Protein AF-A0A382P874-F1 (afdb_monomer)

Secondary structure (DSSP, 8-state):
---------B-HHHHHHHHHTT--TTSSPP-BGGGBB-HHHHHHHHH-

Organism: NCBI:txid408172

Solvent-accessible surface area (backbone atoms only — not comparable to full-atom values): 3047 Å² total; per-residue (Å²): 137,76,92,71,77,72,84,70,44,57,51,73,66,38,55,50,50,25,55,76,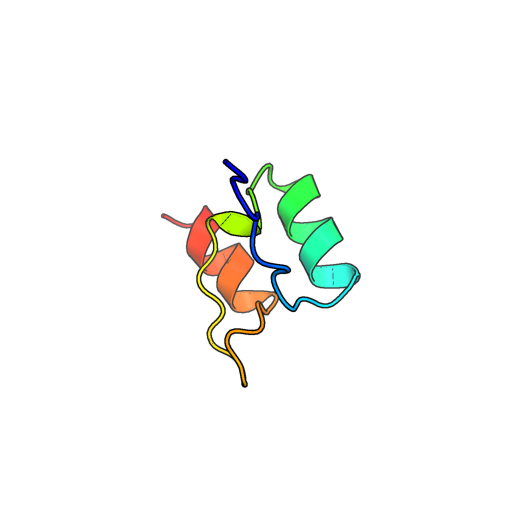73,70,46,62,66,90,77,51,73,26,83,43,84,93,48,20,37,45,63,65,38,51,55,54,65,71,72,109

pLDDT: mean 88.04, std 11.34, range [50.72, 95.62]

InterPro domains:
  IPR004167 Peripheral subunit-binding domain [PF02817] (8-43)
  IPR004167 Peripheral subunit-binding domain [PS51826] (9-46)
  IPR036625 E3-binding domain superfamily [G3DSA:4.10.320.10] (8-48)
  IPR036625 E3-binding domain superfamily [SSF47005] (3-47)

Mean predicted aligned error: 4.68 Å

Radius of gyration: 10.65 Å; Cα contacts (8 Å, |Δi|>4): 54; chains: 1; bounding box: 24×24×32 Å

Nearest PDB structures (foldseek):
  1w85-assembly1_I  TM=9.849E-01  e=8.071E-04  Geobacillus stearothermophilus
  1w4f-assembly1_A  TM=8.998E-01  e=1.144E-03  Geobacillus stearothermophilus
  2eq8-assembly1_C  TM=9.426E-01  e=2.644E-03  unclassified
  1w4k-assembly1_A  TM=7.868E-01  e=3.260E-03  Pyrobaculum aerophilum
  1w4i-assembly1_A  TM=8.301E-01  e=1.145E-02  Pyrobaculum aerophilum

Sequence (48 aa):
MSDKKEIVSASPKVRKLAREFGADIYQIQGSQREGRVSEEDVKSFIKD

Structure (mmCIF, N/CA/C/O backbone):
data_AF-A0A382P874-F1
#
_entry.id   AF-A0A382P874-F1
#
loop_
_atom_site.group_PDB
_atom_site.id
_atom_site.type_symbol
_atom_site.label_atom_id
_atom_site.label_alt_id
_atom_site.label_comp_id
_atom_site.label_asym_id
_atom_site.label_entity_id
_atom_site.label_seq_id
_atom_site.pdbx_PDB_ins_code
_atom_site.Cartn_x
_atom_site.Cartn_y
_atom_site.Cartn_z
_atom_site.occupancy
_atom_site.B_iso_or_equiv
_atom_site.auth_seq_id
_atom_site.auth_comp_id
_atom_site.auth_asym_id
_atom_site.auth_atom_id
_atom_site.pdbx_PDB_model_num
ATOM 1 N N . MET A 1 1 ? 1.352 15.275 -20.554 1.00 52.41 1 MET A N 1
ATOM 2 C CA . MET A 1 1 ? 1.695 13.986 -21.189 1.00 52.41 1 MET A CA 1
ATOM 3 C C . MET A 1 1 ? 2.394 13.123 -20.153 1.00 52.41 1 MET A C 1
ATOM 5 O O . MET A 1 1 ? 3.437 13.529 -19.657 1.00 52.41 1 MET A O 1
ATOM 9 N N . SER A 1 2 ? 1.773 11.981 -19.852 1.00 50.72 2 SER A N 1
ATOM 10 C CA . SER A 1 2 ? 2.179 10.903 -18.939 1.00 50.72 2 SER A CA 1
ATOM 11 C C . SER A 1 2 ? 2.116 11.189 -17.436 1.00 50.72 2 SER A C 1
ATOM 13 O O . SER A 1 2 ? 3.130 11.490 -16.810 1.00 50.72 2 SER A O 1
ATOM 15 N N . ASP A 1 3 ? 0.940 10.941 -16.851 1.00 64.06 3 ASP A N 1
ATOM 16 C CA . ASP A 1 3 ? 0.772 10.449 -15.479 1.00 64.06 3 ASP A CA 1
ATOM 17 C C . ASP A 1 3 ? 1.583 9.153 -15.304 1.00 64.06 3 ASP A C 1
ATOM 19 O O . ASP A 1 3 ? 1.083 8.033 -15.424 1.00 64.06 3 ASP A O 1
ATOM 23 N N . LYS A 1 4 ? 2.896 9.286 -15.105 1.00 64.69 4 LYS A N 1
ATOM 24 C CA . LYS A 1 4 ? 3.753 8.162 -14.736 1.00 64.69 4 LYS A CA 1
ATOM 25 C C . LYS A 1 4 ? 3.410 7.802 -13.298 1.00 64.69 4 LYS A C 1
ATOM 27 O O . LYS A 1 4 ? 3.964 8.382 -12.372 1.00 64.69 4 LYS A O 1
ATOM 32 N N . LYS A 1 5 ? 2.488 6.853 -13.112 1.00 66.56 5 LYS A N 1
ATOM 33 C CA . LYS A 1 5 ? 2.263 6.227 -11.805 1.00 66.56 5 LYS A CA 1
ATOM 34 C C . LYS A 1 5 ? 3.592 5.590 -11.385 1.00 66.56 5 LYS A C 1
ATOM 36 O O . LYS A 1 5 ? 4.002 4.593 -11.982 1.00 66.56 5 LYS A O 1
ATOM 41 N N . GLU A 1 6 ? 4.304 6.212 -10.444 1.00 78.94 6 GLU A N 1
ATOM 42 C CA . GLU A 1 6 ? 5.614 5.731 -10.001 1.00 78.94 6 GLU A CA 1
ATOM 43 C C . GLU A 1 6 ? 5.506 4.283 -9.528 1.00 78.94 6 GLU A C 1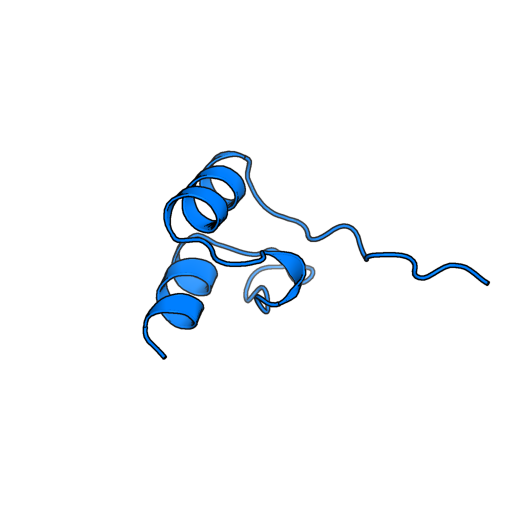
ATOM 45 O O . GLU A 1 6 ? 4.561 3.914 -8.829 1.00 78.94 6 GLU A O 1
ATOM 50 N N . ILE A 1 7 ? 6.447 3.433 -9.942 1.00 82.75 7 ILE A N 1
ATOM 51 C CA . ILE A 1 7 ? 6.430 2.023 -9.556 1.00 82.75 7 ILE A CA 1
ATOM 52 C C . ILE A 1 7 ? 6.738 1.947 -8.062 1.00 82.75 7 ILE A C 1
ATOM 54 O O . ILE A 1 7 ? 7.894 1.975 -7.651 1.00 82.75 7 ILE A O 1
ATOM 58 N N . VAL A 1 8 ? 5.690 1.814 -7.250 1.00 89.81 8 VAL A N 1
ATOM 59 C CA . VAL A 1 8 ? 5.835 1.648 -5.804 1.00 89.81 8 VAL A CA 1
ATOM 60 C C . VAL A 1 8 ? 6.546 0.334 -5.526 1.00 89.81 8 VAL A C 1
ATOM 62 O O . VAL A 1 8 ? 6.072 -0.734 -5.926 1.00 89.81 8 VAL A O 1
ATOM 65 N N . SER A 1 9 ? 7.680 0.405 -4.839 1.00 92.88 9 SER A N 1
ATOM 66 C CA . SER A 1 9 ? 8.441 -0.767 -4.421 1.00 92.88 9 SER A CA 1
ATOM 67 C C . SER A 1 9 ? 7.707 -1.458 -3.273 1.00 92.88 9 SER A C 1
ATOM 69 O O . SER A 1 9 ? 7.510 -0.874 -2.215 1.00 92.88 9 SER A O 1
ATOM 71 N N . ALA A 1 10 ? 7.256 -2.695 -3.477 1.00 94.44 10 ALA A N 1
ATOM 72 C CA . ALA A 1 10 ? 6.543 -3.465 -2.461 1.00 94.44 10 ALA A CA 1
ATOM 73 C C . ALA A 1 10 ? 6.608 -4.964 -2.763 1.00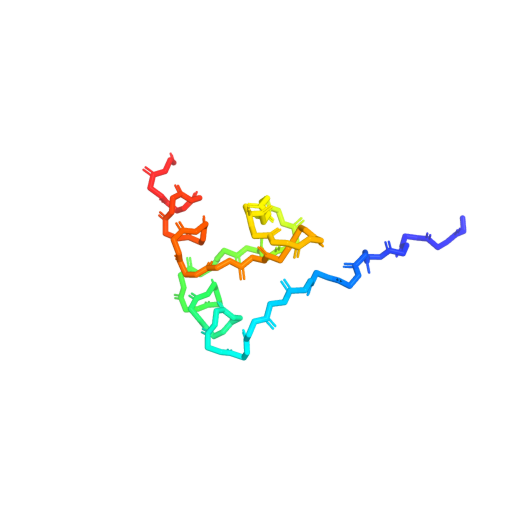 94.44 10 ALA A C 1
ATOM 75 O O . ALA A 1 10 ? 6.583 -5.376 -3.929 1.00 94.44 10 ALA A O 1
ATOM 76 N N . SER A 1 11 ? 6.634 -5.781 -1.709 1.00 94.06 11 SER A N 1
ATOM 77 C CA . SER A 1 11 ? 6.565 -7.243 -1.821 1.00 94.06 11 SER A CA 1
ATOM 78 C C . SER A 1 11 ? 5.190 -7.701 -2.347 1.00 94.06 11 SER A C 1
ATOM 80 O O . SER A 1 11 ? 4.180 -7.051 -2.054 1.00 94.06 11 SER A O 1
ATOM 82 N N . PRO A 1 12 ? 5.090 -8.835 -3.075 1.00 95.31 12 PRO A N 1
ATOM 83 C CA . PRO A 1 12 ? 3.804 -9.386 -3.513 1.00 95.31 12 PRO A CA 1
ATOM 84 C C . PRO A 1 12 ? 2.786 -9.555 -2.377 1.00 95.31 12 PRO A C 1
ATOM 86 O O . PRO A 1 12 ? 1.600 -9.289 -2.572 1.00 95.31 12 PRO A O 1
ATOM 89 N N . LYS A 1 13 ? 3.252 -9.929 -1.177 1.00 95.62 13 LYS A N 1
ATOM 90 C CA . LYS A 1 13 ? 2.405 -10.085 0.015 1.00 95.62 13 LYS A CA 1
ATOM 91 C C . LYS A 1 13 ? 1.776 -8.757 0.454 1.00 95.62 13 LYS A C 1
ATOM 93 O O . LYS A 1 13 ? 0.573 -8.708 0.682 1.00 95.62 13 LYS A O 1
ATOM 98 N N . VAL A 1 14 ? 2.557 -7.676 0.469 1.00 95.38 14 VAL A N 1
ATOM 99 C CA . VAL A 1 14 ? 2.096 -6.315 0.805 1.00 95.38 14 VAL A CA 1
ATOM 100 C C . VAL A 1 14 ? 1.055 -5.823 -0.205 1.00 95.38 14 VAL A C 1
ATOM 102 O O . VAL A 1 14 ? 0.022 -5.283 0.177 1.00 95.38 14 VAL A O 1
ATOM 105 N N . ARG A 1 15 ? 1.268 -6.080 -1.504 1.00 94.31 15 ARG A N 1
ATOM 106 C CA . ARG A 1 15 ? 0.288 -5.732 -2.551 1.00 94.31 15 ARG A CA 1
ATOM 107 C C . ARG A 1 15 ? -1.027 -6.486 -2.393 1.00 94.31 15 ARG A C 1
ATOM 109 O O . ARG A 1 15 ? -2.081 -5.918 -2.655 1.00 94.31 15 ARG A O 1
ATOM 116 N N . LYS A 1 16 ? -0.967 -7.766 -2.012 1.00 95.62 16 LYS A N 1
ATOM 117 C CA . LYS A 1 16 ? -2.161 -8.572 -1.734 1.00 95.62 16 LYS A CA 1
ATOM 118 C C . LYS A 1 16 ? -2.926 -7.993 -0.545 1.00 95.62 16 LYS A C 1
ATOM 120 O O . LYS A 1 16 ? -4.117 -7.753 -0.677 1.00 95.62 16 LYS A O 1
ATOM 125 N N . LEU A 1 17 ? -2.212 -7.682 0.538 1.00 94.56 17 LEU A N 1
ATOM 126 C CA . LEU A 1 17 ? -2.767 -7.082 1.749 1.00 94.56 17 LEU A CA 1
ATOM 127 C C . LEU A 1 17 ? -3.500 -5.765 1.455 1.00 94.56 17 LEU A C 1
ATOM 129 O O . LEU A 1 17 ? -4.658 -5.614 1.820 1.00 94.56 17 LEU A O 1
ATOM 133 N N . ALA A 1 18 ? -2.855 -4.843 0.734 1.00 94.31 18 ALA A N 1
ATOM 134 C CA . ALA A 1 18 ? -3.463 -3.564 0.369 1.00 94.31 18 ALA A CA 1
ATOM 135 C C . ALA A 1 18 ? -4.771 -3.755 -0.420 1.00 94.31 18 ALA A C 1
ATOM 137 O O . ALA A 1 18 ? -5.778 -3.135 -0.097 1.00 94.31 18 ALA A O 1
ATOM 138 N N . ARG A 1 19 ? -4.797 -4.683 -1.388 1.00 93.88 19 ARG A N 1
ATOM 139 C CA . ARG A 1 19 ? -6.015 -4.995 -2.158 1.00 93.88 19 ARG A CA 1
ATOM 140 C C . ARG A 1 19 ? -7.122 -5.610 -1.307 1.00 93.88 19 ARG A C 1
ATOM 142 O O . ARG A 1 19 ? -8.280 -5.283 -1.526 1.00 93.88 19 ARG A O 1
ATOM 149 N N . GLU A 1 20 ? -6.782 -6.495 -0.372 1.00 94.44 20 GLU A N 1
ATOM 150 C CA . GLU A 1 20 ? -7.759 -7.143 0.517 1.00 94.44 20 GLU A CA 1
ATOM 151 C C . GLU A 1 20 ? -8.469 -6.131 1.421 1.00 94.44 20 GLU A C 1
ATOM 153 O O . GLU A 1 20 ? -9.661 -6.272 1.676 1.00 94.44 20 GLU A O 1
ATOM 158 N N . PHE A 1 21 ? -7.764 -5.080 1.838 1.00 91.38 21 PHE A N 1
ATOM 159 C CA . PHE A 1 21 ? -8.333 -3.986 2.624 1.00 91.38 21 PHE A CA 1
ATOM 160 C C . PHE A 1 21 ? -8.863 -2.812 1.789 1.00 91.38 21 PHE A C 1
ATOM 162 O O . PHE A 1 21 ? -9.325 -1.827 2.353 1.00 91.38 21 PHE A O 1
ATOM 169 N N . GLY A 1 22 ? -8.800 -2.887 0.456 1.00 91.19 22 GLY A N 1
ATOM 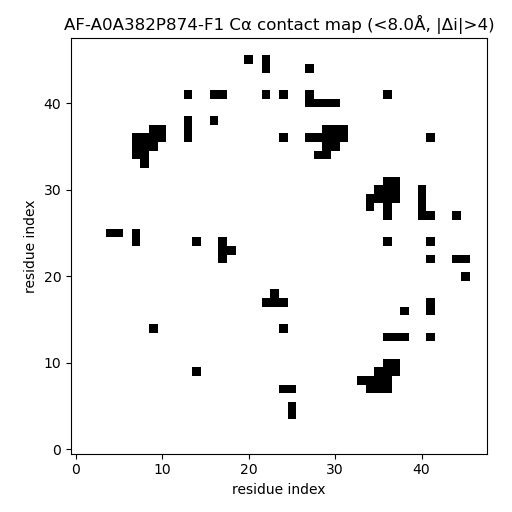170 C CA . GLY A 1 22 ? -9.243 -1.801 -0.424 1.00 91.19 22 GLY A CA 1
ATOM 171 C C . GLY A 1 22 ? -8.343 -0.557 -0.420 1.00 91.19 22 GLY A C 1
ATOM 172 O O . GLY A 1 22 ? -8.756 0.488 -0.913 1.00 91.19 22 GLY A O 1
ATOM 173 N N . ALA A 1 23 ? -7.120 -0.653 0.101 1.00 91.69 23 ALA A N 1
ATOM 174 C CA . ALA A 1 23 ? -6.150 0.436 0.106 1.00 91.69 23 ALA A CA 1
ATOM 175 C C . ALA A 1 23 ? -5.402 0.531 -1.238 1.00 91.69 23 ALA A C 1
ATOM 177 O O . ALA A 1 23 ? -4.904 -0.472 -1.765 1.00 91.69 23 ALA A O 1
ATOM 178 N N . ASP A 1 24 ? -5.268 1.746 -1.786 1.00 91.62 24 ASP A N 1
ATOM 179 C CA . ASP A 1 24 ? -4.415 1.984 -2.956 1.00 91.62 24 ASP A CA 1
ATOM 180 C C . ASP A 1 24 ? -2.952 2.108 -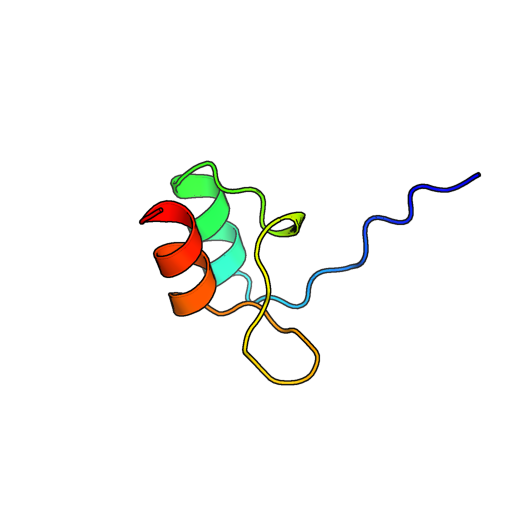2.517 1.00 91.62 24 ASP A C 1
ATOM 182 O O . ASP A 1 24 ? -2.560 3.089 -1.895 1.00 91.62 24 ASP A O 1
ATOM 186 N N . ILE A 1 25 ? -2.114 1.142 -2.907 1.00 91.00 25 ILE A N 1
ATOM 187 C CA . ILE A 1 25 ? -0.680 1.129 -2.584 1.00 91.00 25 ILE A CA 1
ATOM 188 C C . ILE A 1 25 ? 0.077 2.370 -3.078 1.00 91.00 25 ILE A C 1
ATOM 190 O O . ILE A 1 25 ? 1.143 2.681 -2.564 1.00 91.00 25 ILE A O 1
ATOM 194 N N . TYR A 1 26 ? -0.464 3.084 -4.065 1.00 90.88 26 TYR A N 1
ATOM 195 C CA . TYR A 1 26 ? 0.120 4.322 -4.579 1.00 90.88 26 TYR A CA 1
ATOM 196 C C . TYR A 1 26 ? -0.199 5.558 -3.729 1.00 90.88 26 TYR A C 1
ATOM 198 O O . TYR A 1 26 ? 0.330 6.629 -4.001 1.00 90.88 26 TYR A O 1
ATOM 206 N N . GLN A 1 27 ? -1.068 5.429 -2.728 1.00 91.12 27 GLN A N 1
ATOM 207 C CA . GLN A 1 27 ? -1.331 6.459 -1.719 1.00 91.12 27 GLN A CA 1
ATOM 208 C C . GLN A 1 27 ? -0.584 6.179 -0.408 1.00 91.12 27 GLN A C 1
ATOM 210 O O . GLN A 1 27 ? -0.573 7.017 0.488 1.00 91.12 27 GLN A O 1
ATOM 215 N N . ILE A 1 28 ? 0.055 5.011 -0.300 1.00 91.94 28 ILE A N 1
ATOM 216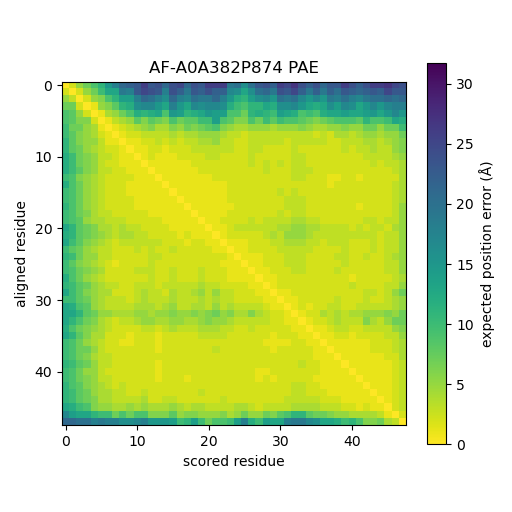 C CA . ILE A 1 28 ? 0.745 4.570 0.908 1.00 91.94 28 ILE A CA 1
ATOM 217 C C . ILE A 1 28 ? 2.200 5.017 0.827 1.00 91.94 28 ILE A C 1
ATOM 219 O O . ILE A 1 28 ? 2.937 4.632 -0.083 1.00 91.94 28 ILE A O 1
ATOM 223 N N . GLN A 1 29 ? 2.624 5.813 1.804 1.00 91.12 29 GLN A N 1
ATOM 224 C CA . GLN A 1 29 ? 4.014 6.219 1.935 1.00 91.12 29 GLN A CA 1
ATOM 225 C C . GLN A 1 29 ? 4.844 5.056 2.490 1.00 91.12 29 GLN A C 1
ATOM 227 O O . GLN A 1 29 ? 4.604 4.589 3.600 1.00 91.12 29 GLN A O 1
ATOM 232 N N 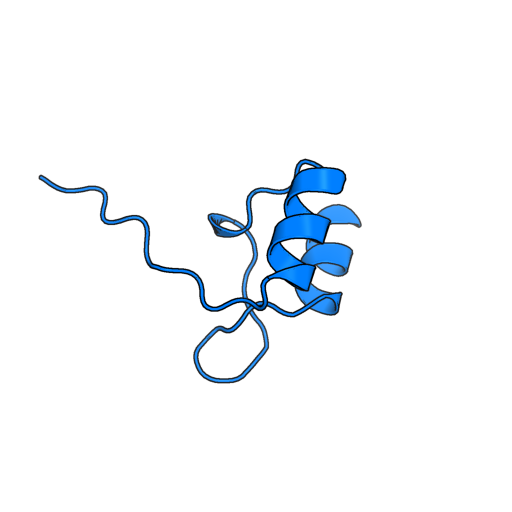. GLY A 1 30 ? 5.822 4.585 1.714 1.00 92.69 30 GLY A N 1
ATOM 233 C CA . GLY A 1 30 ? 6.723 3.522 2.148 1.00 92.69 30 GLY A CA 1
ATOM 234 C C . GLY A 1 30 ? 7.778 4.029 3.127 1.00 92.69 30 GLY A C 1
ATOM 235 O O . GLY A 1 30 ? 8.479 4.999 2.832 1.00 92.69 30 GLY A O 1
ATOM 236 N N . SER A 1 31 ? 7.918 3.362 4.271 1.00 92.12 31 SER A N 1
ATOM 237 C CA . SER A 1 31 ? 8.894 3.720 5.309 1.00 92.12 31 SER A CA 1
ATOM 238 C C . SER A 1 31 ? 10.249 3.025 5.146 1.00 92.12 31 SER A C 1
ATOM 240 O O . SER A 1 31 ? 11.229 3.410 5.786 1.00 92.12 31 SER A O 1
ATOM 242 N N . GLN A 1 32 ? 10.345 2.005 4.287 1.00 92.25 32 GLN A N 1
ATOM 243 C CA . GLN A 1 32 ? 11.580 1.246 4.098 1.00 92.25 32 GLN A CA 1
ATOM 244 C C . GLN A 1 32 ? 12.523 1.882 3.063 1.00 92.25 32 GLN A C 1
ATOM 246 O O . GLN A 1 32 ? 12.216 2.872 2.398 1.00 92.25 32 GLN A O 1
ATOM 251 N N . ARG A 1 33 ? 13.712 1.279 2.912 1.00 92.44 33 ARG A N 1
ATOM 252 C CA . ARG A 1 33 ? 14.772 1.729 1.994 1.00 92.44 33 ARG A CA 1
ATOM 253 C C . ARG A 1 33 ? 14.217 1.983 0.585 1.00 92.44 33 ARG A C 1
ATOM 255 O O . ARG A 1 33 ? 13.537 1.118 0.035 1.00 92.44 33 ARG A O 1
ATOM 262 N N . GLU A 1 34 ? 14.559 3.141 0.016 1.00 88.62 34 GLU A N 1
ATOM 263 C CA . GLU A 1 34 ? 14.092 3.606 -1.306 1.00 88.62 34 GLU A CA 1
ATOM 264 C C . GLU A 1 34 ? 12.560 3.757 -1.410 1.00 88.62 34 GLU A C 1
ATOM 266 O O . GLU A 1 34 ? 11.986 3.549 -2.475 1.00 88.62 34 GLU A O 1
ATOM 271 N N . GLY A 1 35 ? 11.882 4.097 -0.306 1.00 89.56 35 GLY A N 1
ATOM 272 C CA . GLY A 1 35 ? 10.429 4.306 -0.297 1.00 89.56 35 GLY A CA 1
ATOM 273 C C . GLY A 1 35 ? 9.639 3.011 -0.482 1.00 89.56 35 GLY A C 1
ATOM 274 O O . GLY A 1 35 ? 8.517 3.022 -0.989 1.00 89.56 35 GLY A O 1
ATOM 275 N N . ARG A 1 36 ? 10.234 1.868 -0.117 1.00 94.75 36 ARG A N 1
ATOM 276 C CA . ARG A 1 36 ? 9.549 0.579 -0.176 1.00 94.75 36 ARG A CA 1
ATOM 277 C C . ARG A 1 36 ? 8.440 0.525 0.874 1.00 94.75 36 ARG A C 1
ATOM 279 O O . ARG A 1 36 ? 8.669 0.834 2.038 1.00 94.75 36 ARG A O 1
ATOM 286 N N . VAL A 1 37 ? 7.267 0.067 0.451 1.00 95.19 37 VAL A N 1
ATOM 287 C CA . VAL A 1 37 ? 6.090 -0.119 1.304 1.00 95.19 37 VAL A CA 1
ATOM 288 C C . VAL A 1 37 ? 6.155 -1.482 1.991 1.00 95.19 37 VAL A C 1
ATOM 290 O O . VAL A 1 37 ? 6.303 -2.519 1.324 1.00 95.19 37 VAL A O 1
ATOM 293 N N . SER A 1 38 ? 6.035 -1.479 3.318 1.00 95.38 38 SER A N 1
ATOM 294 C CA . SER A 1 38 ? 5.953 -2.678 4.156 1.00 95.38 38 SER A CA 1
ATOM 295 C C . SER A 1 38 ? 4.514 -3.023 4.562 1.00 95.38 38 SER A C 1
ATOM 297 O O . SER A 1 38 ? 3.558 -2.320 4.237 1.00 95.38 38 SER A O 1
ATOM 299 N N . GLU A 1 39 ? 4.333 -4.146 5.263 1.00 93.94 39 GLU A N 1
ATOM 300 C CA . GLU A 1 39 ? 3.021 -4.506 5.818 1.00 93.94 39 GLU A CA 1
ATOM 301 C C . GLU A 1 39 ? 2.580 -3.530 6.916 1.00 93.94 39 GLU A C 1
ATOM 303 O O . GLU A 1 39 ? 1.381 -3.295 7.068 1.00 93.94 39 GLU A O 1
ATOM 308 N N . GLU A 1 40 ? 3.526 -2.967 7.674 1.00 93.88 40 GLU A N 1
ATOM 309 C CA . GLU A 1 40 ? 3.238 -1.971 8.707 1.00 93.88 40 GLU A CA 1
ATOM 310 C C . GLU A 1 40 ? 2.720 -0.667 8.100 1.00 93.88 40 GLU A C 1
ATOM 312 O O . GLU A 1 40 ? 1.755 -0.112 8.621 1.00 93.88 40 GLU A O 1
ATOM 317 N N . ASP A 1 41 ? 3.294 -0.223 6.978 1.00 94.38 41 ASP A N 1
ATOM 318 C CA . ASP A 1 41 ? 2.857 0.991 6.278 1.00 94.38 41 ASP A CA 1
ATOM 319 C C . ASP A 1 41 ? 1.403 0.861 5.807 1.00 94.38 41 ASP A C 1
ATOM 321 O O . ASP A 1 41 ? 0.586 1.752 6.029 1.00 94.38 41 ASP A O 1
ATOM 325 N N . VAL A 1 42 ? 1.048 -0.294 5.228 1.00 93.62 42 VAL A N 1
ATOM 326 C CA . VAL A 1 42 ? -0.327 -0.572 4.783 1.00 93.62 42 VAL A CA 1
ATOM 327 C C . VAL A 1 42 ? -1.296 -0.584 5.959 1.00 93.62 42 VAL A C 1
ATOM 329 O O . VAL A 1 42 ? -2.357 0.028 5.891 1.00 93.62 42 VAL A O 1
ATOM 332 N N . LYS A 1 43 ? -0.941 -1.268 7.051 1.00 92.12 43 LYS A N 1
ATOM 333 C CA . LYS A 1 43 ? -1.793 -1.333 8.247 1.00 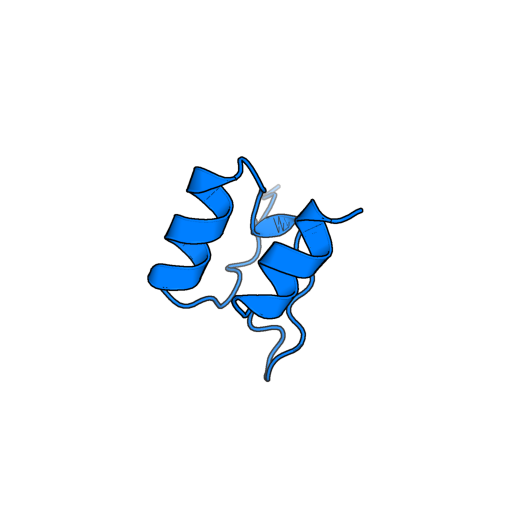92.12 43 LYS A CA 1
ATOM 334 C C . LYS A 1 43 ? -1.967 0.031 8.903 1.00 92.12 43 LYS A C 1
ATOM 336 O O . LYS A 1 43 ? -3.054 0.317 9.389 1.00 92.12 43 LYS A O 1
ATOM 341 N N . SER A 1 44 ? -0.912 0.839 8.927 1.00 92.69 44 SER A N 1
ATOM 342 C CA . SER A 1 44 ? -0.954 2.191 9.485 1.00 92.69 44 SER A CA 1
ATOM 343 C C . SER A 1 44 ? -1.859 3.087 8.645 1.00 92.69 44 SER A C 1
ATOM 345 O O . SER A 1 44 ? -2.712 3.755 9.205 1.00 92.69 44 SER A O 1
ATOM 347 N N . PHE A 1 45 ? -1.767 2.998 7.314 1.00 92.69 45 PHE A N 1
ATOM 348 C CA . PHE A 1 45 ? -2.615 3.754 6.389 1.00 92.69 45 PHE A CA 1
ATOM 349 C C . PHE A 1 45 ? -4.117 3.451 6.522 1.00 92.69 45 PHE A C 1
ATOM 351 O O . PHE A 1 45 ? -4.929 4.337 6.316 1.00 92.69 45 PHE A O 1
ATOM 358 N N . ILE A 1 46 ? -4.498 2.208 6.840 1.00 89.31 46 ILE A N 1
ATOM 359 C CA . ILE A 1 46 ? -5.914 1.803 6.986 1.00 89.31 46 ILE A CA 1
ATOM 360 C C . ILE A 1 46 ? -6.482 2.164 8.367 1.00 89.31 46 ILE A C 1
ATOM 362 O O . ILE A 1 46 ? -7.695 2.176 8.561 1.00 89.31 46 ILE A O 1
ATOM 366 N N . LYS A 1 47 ? -5.612 2.342 9.364 1.00 82.56 47 LYS 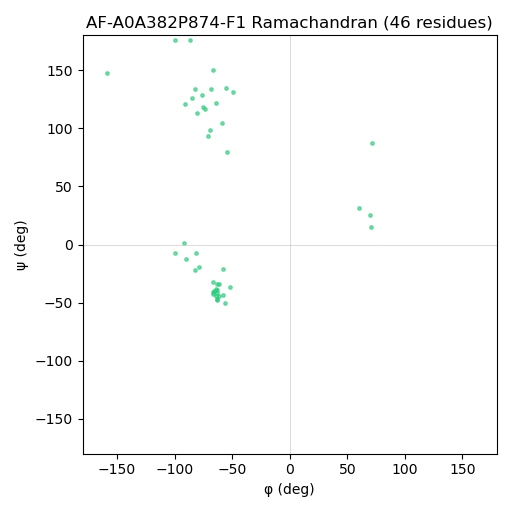A N 1
ATOM 367 C CA . LYS A 1 47 ? -6.036 2.589 10.744 1.00 82.56 47 LYS A CA 1
ATOM 368 C C . LYS A 1 47 ? -6.471 4.044 10.970 1.00 82.56 47 LYS A C 1
ATOM 370 O O . LYS A 1 47 ? -7.174 4.288 11.952 1.00 82.56 47 LYS A O 1
ATOM 375 N N . ASP A 1 48 ? -6.061 4.946 10.087 1.00 60.88 48 ASP A N 1
ATOM 376 C CA . ASP A 1 48 ? -6.519 6.336 10.015 1.00 60.88 48 ASP A CA 1
ATOM 377 C C . ASP A 1 48 ? -7.802 6.455 9.174 1.00 60.88 48 ASP A C 1
ATOM 379 O O . ASP A 1 48 ? -8.692 7.240 9.580 1.00 60.88 48 ASP A O 1
#

Foldseek 3Di:
DDPPLDDAAEDPVLVVVCVVLVHDSSVFQAPDDPRHNDNVSSVVVSVD